Protein AF-A0A2I1HB82-F1 (afdb_monomer)

Organism: NCBI:txid588596

Nearest PDB structures (foldseek):
  2cpt-assembly1_A  TM=2.964E-01  e=4.910E+00  Homo sapiens

Sequence (155 aa):
MWICEKNELTIKEVLERSISDFEERLLSEEKYEKIKLLQSINFVFLKILYEKLEILVGKEKYWELIRGVYNYVKKINEIEQKLGIKKADKRVRKTKDREVDFDDKKEENKRKKFKNNEKIKKREYNIKPVTKDKIICRFTEGKDTKSWNLTMKLV

pLDDT: mean 70.97, std 16.77, range [34.03, 93.5]

Secondary structure (DSSP, 8-state):
----TT--S-HHHHHHHHHHHHHHHHHHTT-HHHHHHHHHHHHHHHHHHHSBPSSSTT-BTHHHHHHHHHHHHHHHHHHHHHTT--TTTT------S----HHHHHHHHHHHHHHHHHHHHHHHHH-PPPPHHHHHHHHHTT---TT--------

Foldseek 3Di:
DPPDVPPPDDPLRVLVVVLVVVLVVCVVVVVVVVNVVSVVCVVVVVVQQQDDDPVPPPDGNVVVVVVVVVVVVVVVVVVCVVVVPDPVNPDDDPPDDDPDDPVVVVVVVVVVVVVVVVVVVVVVVPPDDDDPVNVVVVVVVPDDPVPDPDPDDDD

Structure (mmCIF, N/CA/C/O backbone):
data_AF-A0A2I1HB82-F1
#
_entry.id   AF-A0A2I1HB82-F1
#
loop_
_atom_site.group_PDB
_atom_site.id
_atom_site.type_symbol
_atom_site.label_atom_id
_atom_site.label_alt_id
_atom_site.label_comp_id
_atom_site.label_asym_id
_atom_site.label_entity_id
_atom_site.label_seq_id
_atom_site.pdbx_PDB_ins_code
_atom_site.Cartn_x
_atom_site.Cartn_y
_atom_site.Cartn_z
_atom_site.occupancy
_atom_site.B_iso_or_equiv
_atom_site.auth_seq_id
_atom_site.auth_comp_id
_atom_site.auth_asym_id
_atom_site.auth_atom_id
_atom_site.pdbx_PDB_model_num
ATOM 1 N N . MET A 1 1 ? 15.590 -6.760 -8.862 1.00 44.00 1 MET A N 1
ATOM 2 C CA . MET A 1 1 ? 14.158 -7.082 -8.676 1.00 44.00 1 MET A CA 1
ATOM 3 C C . MET A 1 1 ? 14.041 -7.642 -7.268 1.00 44.00 1 MET A C 1
ATOM 5 O O . MET A 1 1 ? 14.704 -8.635 -7.015 1.00 44.00 1 MET A O 1
ATOM 9 N N . TRP A 1 2 ? 13.359 -6.980 -6.326 1.00 44.53 2 TRP A N 1
ATOM 10 C CA . TRP A 1 2 ? 13.196 -7.530 -4.967 1.00 44.53 2 TRP A CA 1
ATOM 11 C C . TRP A 1 2 ? 12.108 -8.608 -5.021 1.00 44.53 2 TRP A C 1
ATOM 13 O O . TRP A 1 2 ? 10.962 -8.388 -4.648 1.00 44.53 2 TRP A O 1
ATOM 23 N N . ILE A 1 3 ? 12.452 -9.749 -5.615 1.00 48.09 3 ILE A N 1
ATOM 24 C CA . ILE A 1 3 ? 11.698 -10.983 -5.437 1.00 48.09 3 ILE A CA 1
ATOM 25 C C . ILE A 1 3 ? 12.279 -11.566 -4.157 1.00 48.09 3 ILE A C 1
ATOM 27 O O . ILE A 1 3 ? 13.297 -12.248 -4.175 1.00 48.09 3 ILE A O 1
ATOM 31 N N . CYS A 1 4 ? 11.712 -11.173 -3.021 1.00 51.69 4 CYS A N 1
ATOM 32 C CA . CYS A 1 4 ? 11.912 -11.951 -1.816 1.00 51.69 4 CYS A CA 1
ATOM 33 C C . CYS A 1 4 ? 11.021 -13.180 -1.983 1.00 51.69 4 CYS A C 1
ATOM 35 O O . CYS A 1 4 ? 9.809 -13.026 -2.123 1.00 51.69 4 CYS A O 1
ATOM 37 N N . GLU A 1 5 ? 11.591 -14.383 -1.955 1.00 57.12 5 GLU A N 1
ATOM 38 C CA . GLU A 1 5 ? 10.830 -15.646 -1.948 1.00 57.12 5 GLU A CA 1
ATOM 39 C C . GLU A 1 5 ? 9.833 -15.734 -0.772 1.00 57.12 5 GLU A C 1
ATOM 41 O O . GLU A 1 5 ? 8.991 -16.622 -0.737 1.00 57.12 5 GLU A O 1
ATOM 46 N N . LYS A 1 6 ? 9.905 -14.792 0.182 1.00 58.44 6 LYS A N 1
ATOM 47 C CA . LYS A 1 6 ? 9.020 -14.659 1.345 1.00 58.44 6 LYS A CA 1
ATOM 48 C C . LYS A 1 6 ? 8.027 -13.498 1.276 1.00 58.44 6 LYS A C 1
ATOM 50 O O . LYS A 1 6 ? 7.444 -13.164 2.303 1.00 58.44 6 LYS A O 1
ATOM 55 N N . ASN A 1 7 ? 7.865 -12.813 0.143 1.00 67.06 7 ASN A N 1
ATOM 56 C CA . ASN A 1 7 ? 6.790 -11.825 0.062 1.00 67.06 7 ASN A CA 1
ATOM 57 C C . ASN A 1 7 ? 5.450 -12.569 0.073 1.00 67.06 7 ASN A C 1
ATOM 59 O O . ASN A 1 7 ? 5.057 -13.142 -0.936 1.00 67.06 7 ASN A O 1
ATOM 63 N N . GLU A 1 8 ? 4.778 -12.557 1.225 1.00 78.12 8 GLU A N 1
ATOM 64 C CA . GLU A 1 8 ? 3.473 -13.202 1.435 1.00 78.12 8 GLU A CA 1
ATOM 65 C C . GLU A 1 8 ? 2.376 -12.614 0.541 1.00 78.12 8 GLU A C 1
ATOM 67 O O . GLU A 1 8 ? 1.393 -13.289 0.260 1.00 78.12 8 GLU A O 1
ATOM 72 N N . LEU A 1 9 ? 2.552 -11.364 0.100 1.00 79.62 9 LEU A N 1
ATOM 73 C CA . LEU A 1 9 ? 1.596 -10.641 -0.726 1.00 79.62 9 LEU A CA 1
ATOM 74 C C . LEU A 1 9 ? 2.270 -10.048 -1.961 1.00 79.62 9 LEU A C 1
ATOM 76 O O . LEU A 1 9 ? 3.370 -9.482 -1.915 1.00 79.62 9 LEU A O 1
ATOM 80 N N . THR A 1 10 ? 1.554 -10.129 -3.071 1.00 85.25 10 THR A N 1
ATOM 81 C CA . THR A 1 10 ? 1.847 -9.413 -4.302 1.00 85.25 10 THR A CA 1
ATOM 82 C C . THR A 1 10 ? 1.506 -7.932 -4.154 1.00 85.25 10 THR A C 1
ATOM 84 O O . THR A 1 10 ? 0.669 -7.517 -3.355 1.00 85.25 10 THR A O 1
ATOM 87 N N . ILE A 1 11 ? 2.135 -7.093 -4.977 1.00 83.50 11 ILE A N 1
ATOM 88 C CA . ILE A 1 11 ? 1.868 -5.647 -4.965 1.00 83.50 11 ILE A CA 1
ATOM 89 C C . ILE A 1 11 ? 0.401 -5.345 -5.313 1.00 83.50 11 ILE A C 1
ATOM 91 O O . ILE A 1 11 ? -0.157 -4.379 -4.798 1.00 83.50 11 ILE A O 1
ATOM 95 N N . LYS A 1 12 ? -0.232 -6.172 -6.155 1.00 85.06 12 LYS A N 1
ATOM 96 C CA . LYS A 1 12 ? -1.646 -6.015 -6.513 1.00 85.06 12 LYS A CA 1
ATOM 97 C C . LYS A 1 12 ? -2.548 -6.236 -5.303 1.00 85.06 12 LYS A C 1
ATOM 99 O O . LYS A 1 12 ? -3.342 -5.356 -4.996 1.00 85.06 12 LYS A O 1
ATOM 104 N N . GLU A 1 13 ? -2.324 -7.319 -4.562 1.00 86.69 13 GLU A N 1
ATOM 105 C CA . GLU A 1 13 ? -3.052 -7.600 -3.318 1.00 86.69 13 GLU A CA 1
ATOM 106 C C . GLU A 1 13 ? -2.845 -6.495 -2.279 1.00 86.69 13 GLU A C 1
ATOM 108 O O . GLU A 1 13 ? -3.787 -6.094 -1.603 1.00 86.69 13 GLU A O 1
ATOM 113 N N . VAL A 1 14 ? -1.629 -5.947 -2.170 1.00 87.50 14 VAL A N 1
ATOM 114 C CA . VAL A 1 14 ? -1.360 -4.815 -1.269 1.00 87.50 14 VAL A CA 1
ATOM 115 C C . VAL A 1 14 ? -2.155 -3.573 -1.680 1.00 87.50 14 VAL A C 1
ATOM 117 O O . VAL A 1 14 ? -2.682 -2.885 -0.807 1.00 87.50 14 VAL A O 1
ATOM 120 N N . LEU A 1 15 ? -2.257 -3.269 -2.977 1.00 86.88 15 LEU A N 1
ATOM 121 C CA . LEU A 1 15 ? -3.026 -2.123 -3.475 1.00 86.88 15 LEU A CA 1
ATOM 122 C C . LEU A 1 15 ? -4.523 -2.283 -3.200 1.00 86.88 15 LEU A C 1
ATOM 124 O O . LEU A 1 15 ? -5.135 -1.368 -2.653 1.00 86.88 15 LEU A O 1
ATOM 128 N N . GLU A 1 16 ? -5.088 -3.441 -3.535 1.00 87.69 16 GLU A N 1
ATOM 129 C CA . GLU A 1 16 ? -6.505 -3.742 -3.310 1.00 87.69 16 GLU A CA 1
ATOM 130 C C . GLU A 1 16 ? -6.840 -3.694 -1.817 1.00 87.69 16 GLU A C 1
ATOM 132 O O . GLU A 1 16 ? -7.742 -2.964 -1.404 1.00 87.69 16 GLU A O 1
ATOM 137 N N . ARG A 1 17 ? -6.029 -4.357 -0.984 1.00 89.75 17 ARG A N 1
ATOM 138 C CA . ARG A 1 17 ? -6.192 -4.343 0.472 1.00 89.75 17 ARG A CA 1
ATOM 139 C C . ARG A 1 17 ? -6.071 -2.942 1.062 1.00 89.75 17 ARG A C 1
ATOM 141 O O . ARG A 1 17 ? -6.833 -2.592 1.951 1.00 89.75 17 ARG A O 1
ATOM 148 N N . SER A 1 18 ? -5.162 -2.112 0.548 1.00 88.12 18 SER A N 1
ATOM 149 C CA . SER A 1 18 ? -5.006 -0.730 1.024 1.00 88.12 18 SER A CA 1
ATOM 150 C C . SER A 1 18 ? -6.256 0.119 0.781 1.00 88.12 18 SER A C 1
ATOM 152 O O . SER A 1 18 ? -6.564 0.989 1.596 1.00 88.12 18 SER A O 1
ATOM 154 N N . ILE A 1 19 ? -6.962 -0.118 -0.331 1.00 89.69 19 ILE A N 1
ATOM 155 C CA . ILE A 1 19 ? -8.232 0.549 -0.637 1.00 89.69 19 ILE A CA 1
ATOM 156 C C . ILE A 1 19 ? -9.311 0.064 0.334 1.00 89.69 19 ILE A C 1
ATOM 158 O O . ILE A 1 19 ? -9.966 0.897 0.958 1.00 89.69 19 ILE A O 1
ATOM 162 N N . SER A 1 20 ? -9.436 -1.252 0.533 1.00 89.44 20 SER A N 1
ATOM 163 C CA . SER A 1 20 ? -10.391 -1.836 1.485 1.00 89.44 20 SER A CA 1
ATOM 164 C C . SER A 1 20 ? -10.162 -1.340 2.917 1.00 89.44 20 SER A C 1
ATOM 166 O O . SER A 1 20 ? -11.082 -0.820 3.544 1.00 89.44 20 SER A O 1
ATOM 168 N N . ASP A 1 21 ? -8.920 -1.371 3.405 1.00 91.62 21 ASP A N 1
ATOM 169 C CA . ASP A 1 21 ? -8.547 -0.871 4.734 1.00 91.62 21 ASP A CA 1
ATOM 170 C C . ASP A 1 21 ? -8.841 0.636 4.887 1.00 91.62 21 ASP A C 1
ATOM 172 O O . ASP A 1 21 ? -9.015 1.161 5.992 1.00 91.62 21 ASP A O 1
ATOM 176 N N . PHE A 1 22 ? -8.817 1.400 3.791 1.00 90.56 22 PHE A N 1
ATOM 177 C CA . PHE A 1 22 ? -9.162 2.820 3.808 1.00 90.56 22 PHE A CA 1
ATOM 178 C C . PHE A 1 22 ? -10.678 3.046 3.809 1.00 90.56 22 PHE A C 1
ATOM 180 O O . PHE A 1 22 ? -11.154 3.904 4.553 1.00 90.56 22 PHE A O 1
ATOM 187 N N . GLU A 1 23 ? -11.434 2.249 3.057 1.00 88.56 23 GLU A N 1
ATOM 188 C CA . GLU A 1 23 ? -12.899 2.241 3.100 1.00 88.56 23 GLU A CA 1
ATOM 189 C C . GLU A 1 23 ? -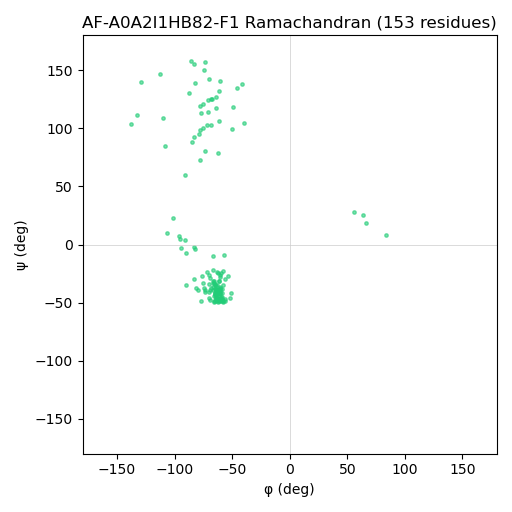13.424 1.885 4.494 1.00 88.56 23 GLU A C 1
ATOM 191 O O . GLU A 1 23 ? -14.251 2.620 5.031 1.00 88.56 23 GLU A O 1
ATOM 196 N N . GLU A 1 24 ? -12.891 0.835 5.124 1.00 91.38 24 GLU A N 1
ATOM 197 C CA . GLU A 1 24 ? -13.266 0.430 6.486 1.00 91.38 24 GLU A CA 1
ATOM 198 C C . GLU A 1 24 ? -13.017 1.542 7.510 1.00 91.38 24 GLU A C 1
ATOM 200 O O . GLU A 1 24 ? -13.857 1.814 8.371 1.00 91.38 24 GLU A O 1
ATOM 205 N N . ARG A 1 25 ? -11.883 2.244 7.395 1.00 92.19 25 ARG A N 1
ATOM 206 C CA . ARG A 1 25 ? -11.585 3.399 8.253 1.00 92.19 25 ARG A CA 1
ATOM 207 C C . ARG A 1 25 ? -12.595 4.522 8.054 1.00 92.19 25 ARG A C 1
ATOM 209 O O . ARG A 1 25 ? -13.104 5.056 9.035 1.00 92.19 25 ARG A O 1
ATOM 216 N N . LEU A 1 26 ? -12.923 4.865 6.811 1.00 90.38 26 LEU A N 1
ATOM 217 C CA . LEU A 1 26 ? -13.922 5.898 6.527 1.00 90.38 26 LEU A CA 1
ATOM 218 C C . LEU A 1 26 ? -15.323 5.501 7.001 1.00 90.38 26 LEU A C 1
ATOM 220 O O . LEU A 1 26 ? -16.077 6.370 7.441 1.00 90.38 26 LEU A O 1
ATOM 224 N N . LEU A 1 27 ? -15.650 4.209 6.943 1.00 91.06 27 LEU A N 1
ATOM 225 C CA . LEU A 1 27 ? -16.896 3.660 7.466 1.00 91.06 27 L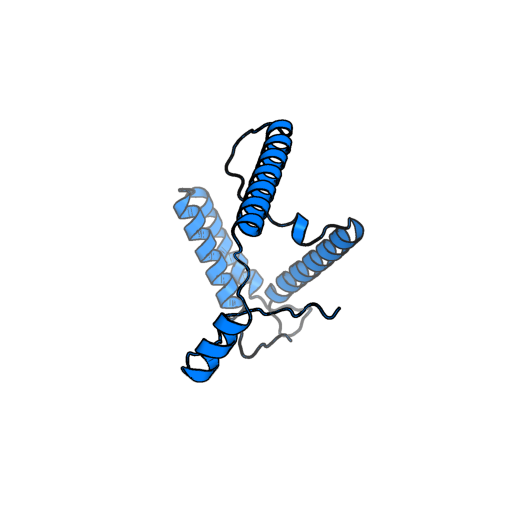EU A CA 1
ATOM 226 C C . LEU A 1 27 ? -16.961 3.799 8.990 1.00 91.06 27 LEU A C 1
ATOM 228 O O . LEU A 1 27 ? -17.971 4.258 9.513 1.00 91.06 27 LEU A O 1
ATOM 232 N N . SER A 1 28 ? -15.863 3.495 9.691 1.00 92.31 28 SER A N 1
ATOM 233 C CA . SER A 1 28 ? -15.758 3.671 11.149 1.00 92.31 28 SER A CA 1
ATOM 234 C C . SER A 1 28 ? -15.882 5.131 11.604 1.00 92.31 28 SER A C 1
ATOM 236 O O . SER A 1 28 ? -16.260 5.398 12.740 1.00 92.31 28 SER A O 1
ATOM 238 N N . GLU A 1 29 ? -15.578 6.078 10.715 1.00 93.50 29 GLU A N 1
ATOM 239 C CA . GLU A 1 29 ? -15.693 7.519 10.950 1.00 93.50 29 GLU A CA 1
ATOM 240 C C . GLU A 1 29 ? -17.028 8.102 10.446 1.00 93.50 29 GLU A C 1
ATOM 242 O O . GLU A 1 29 ? -17.193 9.321 10.459 1.00 93.50 29 GLU A O 1
ATOM 247 N N . GLU A 1 30 ? -17.952 7.261 9.960 1.00 91.81 30 GLU A N 1
ATOM 248 C CA . GLU A 1 30 ? -19.260 7.639 9.396 1.00 91.81 30 GLU A CA 1
ATOM 249 C C . GLU A 1 30 ? -19.179 8.647 8.223 1.00 91.81 30 GLU A C 1
ATOM 251 O O . GLU A 1 30 ? -20.103 9.417 7.951 1.00 91.81 30 GLU A O 1
ATOM 256 N N . LYS A 1 31 ? -18.073 8.649 7.463 1.00 90.69 31 LYS A N 1
ATOM 257 C CA . LYS A 1 31 ? -17.820 9.602 6.360 1.00 90.69 31 LYS A CA 1
ATOM 258 C C . LYS A 1 31 ? -18.329 9.090 5.011 1.00 90.69 31 LYS A C 1
ATOM 260 O O . LYS A 1 31 ? -17.568 8.967 4.049 1.00 90.69 31 LYS A O 1
ATOM 265 N N . TYR A 1 32 ? -19.630 8.835 4.914 1.00 90.00 32 TYR A N 1
ATOM 266 C CA . TYR A 1 32 ? -20.257 8.198 3.746 1.00 90.00 32 TYR A CA 1
ATOM 267 C C . TYR A 1 32 ? -20.049 8.937 2.414 1.00 90.00 32 TYR A C 1
ATOM 269 O O . TYR A 1 32 ? -19.886 8.302 1.373 1.00 90.00 32 TYR A O 1
ATOM 277 N N . GLU A 1 33 ? -20.004 10.271 2.420 1.00 90.62 33 GLU A N 1
ATOM 278 C CA . GLU A 1 33 ? -19.738 11.059 1.205 1.00 90.62 33 GLU A CA 1
ATOM 279 C C . GLU A 1 33 ? -18.346 10.778 0.629 1.00 90.62 33 GLU A C 1
ATOM 281 O O . GLU A 1 33 ? -18.181 10.632 -0.583 1.00 90.62 33 GLU A O 1
ATOM 286 N N . LYS A 1 34 ? -17.344 10.629 1.503 1.00 90.44 34 LYS A N 1
ATOM 287 C CA . LYS A 1 34 ? -15.972 10.306 1.095 1.00 90.44 34 LYS A CA 1
ATOM 288 C C . LYS A 1 34 ? -15.862 8.883 0.574 1.00 90.44 34 LYS A C 1
ATOM 290 O O . LYS A 1 34 ? -15.094 8.658 -0.351 1.00 90.44 34 LYS A O 1
ATOM 295 N N . ILE A 1 35 ? -16.639 7.953 1.125 1.00 90.25 35 ILE A N 1
ATOM 296 C CA . ILE A 1 35 ? -16.703 6.570 0.635 1.00 90.25 35 ILE A CA 1
ATOM 297 C C . ILE A 1 35 ? -17.262 6.544 -0.790 1.00 90.25 35 ILE A C 1
ATOM 299 O O . ILE A 1 35 ? -16.657 5.934 -1.664 1.00 90.25 35 ILE A O 1
ATOM 303 N N . LYS A 1 36 ? -18.353 7.273 -1.065 1.00 90.12 36 LYS A N 1
ATOM 304 C CA . LYS A 1 36 ? -18.915 7.372 -2.426 1.00 90.12 36 LYS A CA 1
ATOM 305 C C . LYS A 1 36 ? -17.922 7.970 -3.423 1.00 90.12 36 LYS A C 1
ATOM 307 O O . LYS A 1 36 ? -17.808 7.483 -4.545 1.00 90.12 36 LYS A O 1
ATOM 312 N N . LEU A 1 37 ? -17.197 9.011 -3.010 1.00 91.00 37 LEU A N 1
ATOM 313 C CA . LEU A 1 37 ? -16.140 9.615 -3.824 1.00 91.00 37 LEU A CA 1
ATOM 314 C C . LEU A 1 37 ? -14.979 8.641 -4.065 1.00 91.00 37 LEU A C 1
ATOM 316 O O . LEU A 1 37 ? -14.455 8.553 -5.169 1.00 91.00 37 LEU A O 1
ATOM 320 N N . LEU A 1 38 ? -14.570 7.909 -3.035 1.00 89.75 38 LEU A N 1
ATOM 321 C CA . LEU A 1 38 ? -13.503 6.924 -3.133 1.00 89.75 38 LEU A CA 1
ATOM 322 C C . LEU A 1 38 ? -13.895 5.808 -4.108 1.00 89.75 38 LEU A C 1
ATOM 324 O O . LEU A 1 38 ? -13.165 5.554 -5.059 1.00 89.75 38 LEU A O 1
ATOM 328 N N . GLN A 1 39 ? -15.088 5.234 -3.958 1.00 88.56 39 GLN A N 1
ATOM 329 C CA . GLN A 1 39 ? -15.613 4.196 -4.847 1.00 88.56 39 GLN A CA 1
ATOM 330 C C . GLN A 1 39 ? -15.709 4.655 -6.308 1.00 88.56 39 GLN A C 1
ATOM 332 O O . GLN A 1 39 ? -15.384 3.882 -7.210 1.00 88.56 39 GLN A O 1
ATOM 337 N N . SER A 1 40 ? -16.099 5.911 -6.560 1.00 91.19 40 SER A N 1
ATOM 338 C CA . SER A 1 40 ? -16.182 6.442 -7.927 1.00 91.19 40 SER A CA 1
ATOM 339 C C . SER A 1 40 ? -14.809 6.622 -8.585 1.00 91.19 40 SER A C 1
ATOM 341 O O . SER A 1 40 ? -14.688 6.487 -9.803 1.00 91.19 40 SER A O 1
ATOM 343 N N . ILE A 1 41 ? -13.763 6.868 -7.793 1.00 91.25 41 ILE A N 1
ATOM 344 C CA . ILE A 1 41 ? -12.389 7.058 -8.275 1.00 91.25 41 ILE A CA 1
ATOM 345 C C . ILE A 1 41 ? -11.619 5.732 -8.345 1.00 91.25 41 ILE A C 1
ATOM 347 O O . ILE A 1 41 ? -10.814 5.548 -9.259 1.00 91.25 41 ILE A O 1
ATOM 351 N N . ASN A 1 42 ? -11.867 4.798 -7.421 1.00 88.94 42 ASN A N 1
ATOM 352 C CA . ASN A 1 42 ? -11.089 3.569 -7.228 1.00 88.94 42 ASN A CA 1
ATOM 353 C C . ASN A 1 42 ? -10.912 2.767 -8.515 1.00 88.94 42 ASN A C 1
ATOM 355 O O . ASN A 1 42 ? -9.798 2.358 -8.840 1.00 88.94 42 ASN A O 1
ATOM 359 N N . PHE A 1 43 ? -11.992 2.577 -9.275 1.00 86.06 43 PHE A N 1
ATOM 360 C CA . PHE A 1 43 ? -11.937 1.807 -10.515 1.00 86.06 43 PHE A CA 1
ATOM 361 C C . PHE A 1 43 ? -11.014 2.457 -11.553 1.00 86.06 43 PHE A C 1
ATOM 363 O O . PHE A 1 43 ? -10.160 1.793 -12.142 1.00 86.06 43 PHE A O 1
ATOM 370 N N . VAL A 1 44 ? -11.148 3.772 -11.749 1.00 89.62 44 VAL A N 1
ATOM 371 C CA . VAL A 1 44 ? -10.316 4.533 -12.691 1.00 89.62 44 VAL A CA 1
ATOM 372 C C . VAL A 1 44 ? -8.860 4.537 -12.229 1.00 89.62 44 VAL A C 1
ATOM 374 O O . VAL A 1 44 ? -7.954 4.330 -13.033 1.00 89.62 44 VAL A O 1
ATOM 377 N N . PHE A 1 45 ? -8.631 4.709 -10.929 1.00 88.81 45 PHE A N 1
ATOM 378 C CA . PHE A 1 45 ? -7.301 4.710 -10.337 1.00 88.81 45 PHE A CA 1
ATOM 379 C C . PHE A 1 45 ? -6.584 3.363 -10.501 1.00 88.81 45 PHE A C 1
ATOM 381 O O . PHE A 1 45 ? -5.452 3.329 -10.985 1.00 88.81 45 PHE A O 1
ATOM 388 N N . LEU A 1 46 ? -7.244 2.248 -10.175 1.00 88.12 46 LEU A N 1
ATOM 389 C CA . LEU A 1 46 ? -6.683 0.903 -10.345 1.00 88.12 46 LEU A CA 1
ATOM 390 C C . LEU A 1 46 ? -6.415 0.579 -11.814 1.00 88.12 46 LEU A C 1
ATOM 392 O O . LEU A 1 46 ? -5.356 0.044 -12.140 1.00 88.12 46 LEU A O 1
ATOM 396 N N . LYS A 1 47 ? -7.329 0.967 -12.711 1.00 88.88 47 LYS A N 1
ATOM 397 C CA . LYS A 1 47 ? -7.131 0.814 -14.155 1.00 88.88 47 LYS A CA 1
ATOM 398 C C . LYS A 1 47 ? -5.846 1.504 -14.611 1.00 88.88 47 LYS A C 1
ATOM 400 O O . LYS A 1 47 ? -5.029 0.876 -15.276 1.00 88.88 47 LYS A O 1
ATOM 405 N N . ILE A 1 48 ? -5.635 2.753 -14.195 1.00 87.88 48 ILE A N 1
ATOM 406 C CA . ILE A 1 48 ? -4.406 3.495 -14.501 1.00 87.88 48 ILE A CA 1
ATOM 407 C C . ILE A 1 48 ? -3.187 2.794 -13.892 1.00 87.88 48 ILE A C 1
ATOM 409 O O . ILE A 1 48 ? -2.163 2.690 -14.550 1.00 87.88 48 ILE A O 1
ATOM 413 N N . LEU A 1 49 ? -3.254 2.288 -12.661 1.00 86.50 49 LEU A N 1
ATOM 414 C CA . LEU A 1 49 ? -2.103 1.633 -12.027 1.00 86.50 49 LEU A CA 1
ATOM 415 C C . LEU A 1 49 ? -1.688 0.316 -12.698 1.00 86.50 49 LEU A C 1
ATOM 417 O O . LEU A 1 49 ? -0.494 0.000 -12.708 1.00 86.50 49 LEU A O 1
ATOM 421 N N . TYR A 1 50 ? -2.645 -0.435 -13.243 1.00 87.69 50 TYR A N 1
ATOM 422 C CA . TYR A 1 50 ? -2.403 -1.722 -13.905 1.00 87.69 50 TYR A CA 1
ATOM 423 C C . TYR A 1 50 ? -2.124 -1.610 -15.404 1.00 87.69 50 TYR A C 1
ATOM 425 O O . TYR A 1 50 ? -1.737 -2.591 -16.042 1.00 87.69 50 TYR A O 1
ATOM 433 N N . GLU A 1 51 ? -2.275 -0.422 -15.987 1.00 87.06 51 GLU A N 1
ATOM 434 C CA . GLU A 1 51 ? -1.845 -0.178 -17.358 1.00 87.06 51 GLU A CA 1
ATOM 435 C C . GLU A 1 51 ? -0.337 -0.414 -17.508 1.00 87.06 51 GLU A C 1
ATOM 437 O O . GLU A 1 51 ? 0.481 -0.076 -16.644 1.00 87.06 51 GLU A O 1
ATOM 442 N N . LYS A 1 52 ? 0.036 -1.011 -18.642 1.00 79.31 52 LYS A N 1
ATOM 443 C CA . LYS A 1 52 ? 1.438 -1.228 -18.996 1.00 79.31 52 LYS A CA 1
ATOM 444 C C . LYS A 1 52 ? 2.098 0.108 -19.318 1.00 79.31 52 LYS A C 1
ATOM 446 O O . LYS A 1 52 ? 1.495 0.986 -19.931 1.00 79.31 52 LYS A O 1
ATOM 451 N N . LEU A 1 53 ? 3.351 0.243 -18.912 1.00 66.62 53 LEU A N 1
ATOM 452 C CA . LEU A 1 53 ? 4.181 1.388 -19.250 1.00 66.62 53 LEU A CA 1
ATOM 453 C C . LEU A 1 53 ? 4.799 1.215 -20.638 1.00 66.62 53 LEU A C 1
ATOM 455 O O . LEU A 1 53 ? 5.305 0.142 -20.967 1.00 66.62 53 LEU A O 1
ATOM 459 N N . GLU A 1 54 ? 4.833 2.303 -21.406 1.00 66.50 54 GLU A N 1
ATOM 460 C CA . GLU A 1 54 ? 5.602 2.386 -22.656 1.00 6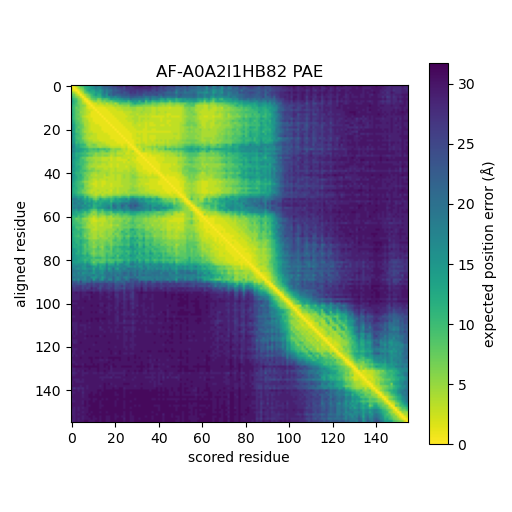6.50 54 GLU A CA 1
ATOM 461 C C . GLU A 1 54 ? 7.107 2.550 -22.380 1.00 66.50 54 GLU A C 1
ATOM 463 O O . GLU A 1 54 ? 7.938 2.011 -23.104 1.00 66.50 54 GLU A O 1
ATOM 468 N N . ILE A 1 55 ? 7.464 3.247 -21.293 1.00 66.81 55 ILE A N 1
ATOM 469 C CA . ILE A 1 55 ? 8.853 3.602 -20.946 1.00 66.81 55 ILE A CA 1
ATOM 470 C C . ILE A 1 55 ? 9.587 2.437 -20.259 1.00 66.81 55 ILE A C 1
ATOM 472 O O . ILE A 1 55 ? 10.773 2.209 -20.492 1.00 66.81 55 ILE A O 1
ATOM 476 N N . LEU A 1 56 ? 8.890 1.678 -19.407 1.00 62.84 56 LEU A N 1
ATOM 477 C CA . LEU A 1 56 ? 9.408 0.467 -18.765 1.00 62.84 56 LEU A CA 1
ATOM 478 C C . LEU A 1 56 ? 8.731 -0.752 -19.386 1.00 62.84 56 LEU A C 1
ATOM 480 O O . LEU A 1 56 ? 7.741 -1.264 -18.860 1.00 62.84 56 LEU A O 1
ATOM 484 N N . VAL A 1 57 ? 9.285 -1.208 -20.510 1.00 68.44 57 VAL A N 1
ATOM 485 C CA . VAL A 1 57 ? 8.768 -2.347 -21.278 1.00 68.44 57 VAL A CA 1
ATOM 486 C C . VAL A 1 57 ? 8.502 -3.542 -20.353 1.00 68.44 57 VAL A C 1
ATOM 488 O O . VAL A 1 57 ? 9.401 -4.063 -19.691 1.00 68.44 57 VAL A O 1
ATOM 491 N N . GLY A 1 58 ? 7.236 -3.964 -20.287 1.00 67.38 58 GLY A N 1
ATOM 492 C CA . GLY A 1 58 ? 6.801 -5.127 -19.508 1.00 67.38 58 GLY A CA 1
ATOM 493 C C . GLY A 1 58 ? 6.536 -4.878 -18.017 1.00 67.38 58 GLY A C 1
ATOM 494 O O . GLY A 1 58 ? 6.314 -5.843 -17.284 1.00 67.38 58 GLY A O 1
ATOM 495 N N . LYS A 1 59 ? 6.539 -3.624 -17.544 1.00 77.19 59 LYS A N 1
ATOM 496 C CA . LYS A 1 59 ? 6.126 -3.262 -16.177 1.00 77.19 59 LYS A CA 1
ATOM 497 C C . LYS A 1 59 ? 4.839 -2.437 -16.184 1.00 77.19 59 LYS A C 1
ATOM 499 O O . LYS A 1 59 ? 4.579 -1.667 -17.102 1.00 77.19 59 LYS A O 1
ATOM 504 N N . GLU A 1 60 ? 4.026 -2.627 -15.152 1.00 82.81 60 GLU A N 1
ATOM 505 C CA . GLU A 1 60 ? 2.798 -1.856 -14.916 1.00 82.81 60 GLU A CA 1
ATOM 506 C C . GLU A 1 60 ? 3.109 -0.519 -14.214 1.00 82.81 60 GLU A C 1
ATOM 508 O O . GLU A 1 60 ? 4.122 -0.397 -13.512 1.00 82.81 60 GLU A O 1
ATOM 513 N N . LYS A 1 61 ? 2.23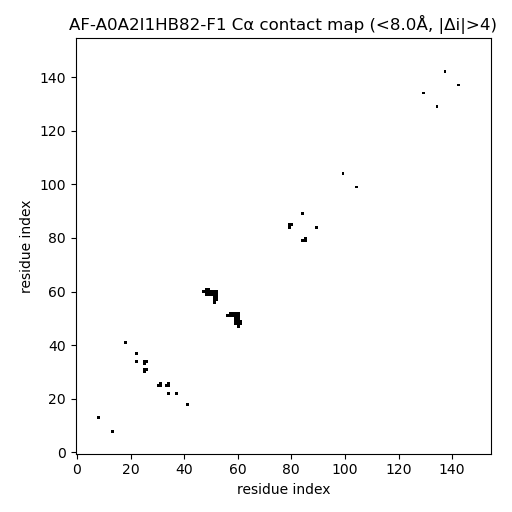5 0.481 -14.387 1.00 84.00 61 LYS A N 1
ATOM 514 C CA . LYS A 1 61 ? 2.394 1.859 -13.881 1.00 84.00 61 LYS A CA 1
ATOM 515 C C . LYS A 1 61 ? 2.609 1.956 -12.370 1.00 84.00 61 LYS A C 1
ATOM 517 O O . LYS A 1 61 ? 3.346 2.830 -11.914 1.00 84.00 61 LYS A O 1
ATOM 522 N N . TYR A 1 62 ? 2.076 1.028 -11.575 1.00 84.44 62 TYR A N 1
ATOM 523 C CA . TYR A 1 62 ? 2.305 1.013 -10.124 1.00 84.44 62 TYR A CA 1
ATOM 524 C C . TYR A 1 62 ? 3.794 0.933 -9.727 1.00 84.44 62 TYR A C 1
ATOM 526 O O . TYR A 1 62 ? 4.169 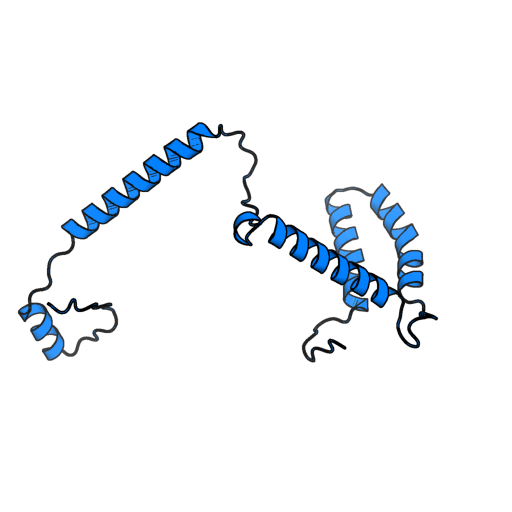1.351 -8.629 1.00 84.44 62 TYR A O 1
ATOM 534 N N . TRP A 1 63 ? 4.676 0.434 -10.601 1.00 84.38 63 TRP A N 1
ATOM 535 C CA . TRP A 1 63 ? 6.117 0.419 -10.336 1.00 84.38 63 TRP A CA 1
ATOM 536 C C . TRP A 1 63 ? 6.726 1.822 -10.273 1.00 84.38 63 TRP A C 1
ATOM 538 O O . TRP A 1 63 ? 7.665 2.043 -9.505 1.00 84.38 63 TRP A O 1
ATOM 548 N N . GLU A 1 64 ? 6.191 2.781 -11.030 1.00 82.88 64 GLU A N 1
ATOM 549 C CA . GLU A 1 64 ? 6.623 4.179 -10.956 1.00 82.88 64 GLU A CA 1
ATOM 550 C C . GLU A 1 64 ? 6.217 4.817 -9.635 1.00 82.88 64 GLU A C 1
ATOM 552 O O . GLU A 1 64 ? 7.024 5.521 -9.028 1.00 82.88 64 GLU A O 1
ATOM 557 N N . LEU A 1 65 ? 5.016 4.501 -9.143 1.00 84.19 65 LEU A N 1
ATOM 558 C CA . LEU A 1 65 ? 4.554 4.953 -7.834 1.00 84.19 65 LEU A CA 1
ATOM 559 C C . LEU A 1 65 ? 5.512 4.482 -6.732 1.00 84.19 65 LEU A C 1
ATOM 561 O O . LEU A 1 65 ? 5.999 5.291 -5.942 1.00 84.19 65 LEU A O 1
ATOM 565 N N . ILE A 1 66 ? 5.859 3.191 -6.724 1.00 84.38 66 ILE A N 1
ATOM 566 C CA . ILE A 1 66 ? 6.807 2.621 -5.753 1.00 84.38 66 ILE A CA 1
ATOM 567 C C . ILE A 1 66 ? 8.180 3.289 -5.871 1.00 84.38 66 ILE A C 1
ATOM 569 O O . ILE A 1 66 ? 8.795 3.633 -4.859 1.00 84.38 66 ILE A O 1
ATOM 573 N N . ARG A 1 67 ? 8.663 3.512 -7.098 1.00 83.81 67 ARG A N 1
ATOM 574 C CA . ARG A 1 67 ? 9.937 4.199 -7.340 1.00 83.81 67 ARG A CA 1
ATOM 575 C C . ARG A 1 67 ? 9.913 5.634 -6.807 1.00 83.81 67 ARG A C 1
ATOM 577 O O . ARG A 1 67 ? 10.886 6.067 -6.190 1.00 83.81 67 ARG A O 1
ATOM 584 N N . GLY A 1 68 ? 8.812 6.352 -7.014 1.00 85.56 68 GLY A N 1
ATOM 585 C CA . GLY A 1 68 ? 8.596 7.699 -6.490 1.00 85.56 68 GLY A CA 1
ATOM 586 C C . GLY A 1 68 ? 8.638 7.732 -4.964 1.00 85.56 68 GLY A C 1
ATOM 587 O O . GLY A 1 68 ? 9.393 8.517 -4.388 1.00 85.56 68 GLY A O 1
ATOM 588 N N . VAL A 1 69 ? 7.912 6.820 -4.311 1.00 85.38 69 VAL A N 1
ATOM 589 C CA . VAL A 1 69 ? 7.907 6.677 -2.846 1.00 85.38 69 VAL A CA 1
ATOM 590 C C . VAL A 1 69 ? 9.308 6.366 -2.320 1.00 85.38 69 VAL A C 1
ATOM 592 O O . VAL A 1 69 ? 9.767 7.010 -1.379 1.00 85.38 69 VAL A O 1
ATOM 595 N N . TYR A 1 70 ? 10.030 5.438 -2.950 1.00 84.88 70 TYR A N 1
ATOM 596 C CA . TYR A 1 70 ? 11.398 5.101 -2.556 1.00 84.88 70 TYR A CA 1
ATOM 597 C C . TYR A 1 70 ? 12.337 6.313 -2.629 1.00 84.88 70 TYR A C 1
ATOM 599 O O . TYR A 1 70 ? 13.071 6.598 -1.679 1.00 84.88 70 TYR A O 1
ATOM 607 N N . ASN A 1 71 ? 12.284 7.066 -3.730 1.00 86.75 71 ASN A N 1
ATOM 608 C CA . ASN A 1 71 ? 13.101 8.266 -3.908 1.00 86.75 71 ASN A CA 1
ATOM 609 C C . ASN A 1 71 ? 12.756 9.350 -2.879 1.00 86.75 71 ASN A C 1
ATOM 611 O O . ASN A 1 71 ? 13.652 10.008 -2.347 1.00 86.75 71 ASN A O 1
ATOM 615 N N . TYR A 1 72 ? 11.472 9.514 -2.565 1.00 87.31 72 TYR A N 1
ATOM 616 C CA . TYR A 1 72 ? 11.019 10.446 -1.540 1.00 87.31 72 TYR A CA 1
ATOM 617 C C . TYR A 1 72 ? 11.538 10.061 -0.147 1.00 87.31 72 TYR A C 1
ATOM 619 O O . TYR A 1 72 ? 12.113 10.899 0.549 1.00 87.31 72 TYR A O 1
ATOM 627 N N . VAL A 1 73 ? 11.431 8.783 0.233 1.00 85.62 73 VAL A N 1
ATOM 628 C CA . VAL A 1 73 ? 11.960 8.263 1.506 1.00 85.62 73 VAL A CA 1
ATOM 629 C C . VAL A 1 73 ? 13.475 8.444 1.590 1.00 85.62 73 VAL A C 1
ATOM 631 O O . VAL A 1 73 ? 13.994 8.848 2.632 1.00 85.62 73 VAL A O 1
ATOM 634 N N . LYS A 1 74 ? 14.196 8.209 0.489 1.00 88.38 74 LYS A N 1
ATOM 635 C CA . LYS A 1 74 ? 15.639 8.462 0.418 1.00 88.38 74 LYS A CA 1
ATOM 636 C C . LYS A 1 74 ? 15.958 9.934 0.693 1.00 88.38 74 LYS A C 1
ATOM 638 O O . LYS A 1 74 ? 16.816 10.221 1.524 1.00 88.38 74 LYS A O 1
ATOM 643 N N . LYS A 1 75 ? 15.225 10.857 0.063 1.00 89.56 75 LYS A N 1
ATOM 644 C CA . LYS A 1 75 ? 15.393 12.302 0.268 1.00 89.56 75 LYS A CA 1
ATOM 645 C C . LYS A 1 75 ? 15.104 12.720 1.713 1.00 89.56 75 LYS A C 1
ATOM 647 O O . LYS A 1 75 ? 15.850 13.520 2.270 1.00 89.56 75 LYS A O 1
ATOM 652 N N . ILE A 1 76 ? 14.065 12.162 2.339 1.00 85.50 76 ILE A N 1
ATOM 653 C CA . ILE A 1 76 ? 13.791 12.379 3.768 1.00 85.50 76 ILE A CA 1
ATOM 654 C C . ILE A 1 76 ? 14.990 11.945 4.609 1.00 85.50 76 ILE A C 1
ATOM 656 O O . ILE A 1 76 ? 15.462 12.716 5.437 1.00 85.50 76 ILE A O 1
ATOM 660 N N . ASN A 1 77 ? 15.519 10.747 4.366 1.00 85.62 77 ASN A N 1
ATOM 661 C CA . ASN A 1 77 ? 16.648 10.224 5.128 1.00 85.62 77 ASN A CA 1
ATOM 662 C C . ASN A 1 77 ? 17.900 11.112 4.990 1.00 85.62 77 ASN A C 1
ATOM 664 O O . ASN A 1 77 ? 18.614 11.339 5.963 1.00 85.62 77 ASN A O 1
ATOM 668 N N . GLU A 1 78 ? 18.146 11.669 3.802 1.00 89.62 78 GLU A N 1
ATOM 669 C CA . GLU A 1 78 ? 19.226 12.639 3.577 1.00 89.62 78 GLU A CA 1
ATOM 670 C C . GLU A 1 78 ? 19.012 13.944 4.363 1.00 89.62 78 GLU A C 1
ATOM 672 O O . GLU A 1 78 ? 19.949 14.468 4.965 1.00 89.62 78 GLU A O 1
ATOM 677 N N . ILE A 1 79 ? 17.783 14.469 4.392 1.00 88.56 79 ILE A N 1
ATOM 678 C CA . ILE A 1 79 ? 17.435 15.676 5.161 1.00 88.56 79 ILE A CA 1
ATOM 679 C C . ILE A 1 79 ? 17.598 15.425 6.663 1.00 88.56 79 ILE A C 1
ATOM 681 O O . ILE A 1 79 ? 18.173 16.247 7.372 1.00 88.56 79 ILE A O 1
ATOM 685 N N . GLU A 1 80 ? 17.141 14.279 7.154 1.00 86.81 80 GLU A N 1
ATOM 686 C CA . GLU A 1 80 ? 17.240 13.912 8.566 1.00 86.81 80 GLU A CA 1
ATOM 687 C C . GLU A 1 80 ? 18.690 13.769 9.025 1.00 86.81 80 GLU A C 1
ATOM 689 O O . GLU A 1 80 ? 19.022 14.203 10.127 1.00 86.81 80 GLU A O 1
ATOM 694 N N . GLN A 1 81 ? 19.566 13.226 8.174 1.00 88.00 81 GLN A N 1
ATOM 695 C CA . GLN A 1 81 ? 21.004 13.176 8.441 1.00 88.00 81 GLN A CA 1
ATOM 696 C C . GLN A 1 81 ? 21.614 14.577 8.520 1.00 88.00 81 GLN A C 1
ATOM 698 O O . GLN A 1 81 ? 22.357 14.856 9.459 1.00 88.00 81 GLN A O 1
ATOM 703 N N . LYS A 1 82 ? 21.264 15.474 7.587 1.00 90.75 82 LYS A N 1
ATOM 704 C CA . LYS A 1 82 ? 21.730 16.873 7.598 1.00 90.75 82 LYS A CA 1
ATOM 705 C C . LYS A 1 82 ? 21.276 17.629 8.846 1.00 90.75 82 LYS A C 1
ATOM 707 O O . LYS A 1 82 ? 22.035 18.421 9.388 1.00 90.75 82 LYS A O 1
ATOM 712 N N . LEU A 1 83 ? 20.055 17.368 9.306 1.00 89.19 83 LEU A N 1
ATOM 713 C CA . LEU A 1 83 ? 19.484 17.973 10.511 1.00 89.19 83 LEU A CA 1
ATOM 714 C C . LEU A 1 83 ? 19.900 17.254 11.807 1.00 89.19 83 LEU A C 1
ATOM 716 O O . LEU A 1 83 ? 19.499 17.672 12.890 1.00 89.19 83 LEU A O 1
ATOM 720 N N . GLY A 1 84 ? 20.679 16.169 11.723 1.00 86.81 84 GLY A N 1
ATOM 721 C CA . GLY A 1 84 ? 21.124 15.397 12.886 1.00 86.81 84 GLY A CA 1
ATOM 722 C C . GLY A 1 84 ? 20.002 14.671 13.641 1.00 86.81 84 GLY A C 1
ATOM 723 O O . GLY A 1 84 ? 20.207 14.275 14.790 1.00 86.81 84 GLY A O 1
ATOM 724 N N . ILE A 1 85 ? 18.832 14.480 13.020 1.00 82.81 85 ILE A N 1
ATOM 725 C CA . ILE A 1 85 ? 17.656 13.850 13.633 1.00 82.81 85 ILE A CA 1
ATOM 726 C C . ILE A 1 85 ? 17.925 12.354 13.798 1.00 82.81 85 ILE A C 1
ATOM 728 O O . ILE A 1 85 ? 18.026 11.597 12.828 1.00 82.81 85 ILE A O 1
ATOM 732 N N . LYS A 1 86 ? 18.008 11.888 15.044 1.00 81.94 86 LYS A N 1
ATOM 733 C CA . LYS A 1 86 ? 18.230 10.473 15.350 1.00 81.94 86 LYS A CA 1
ATOM 734 C C . LYS A 1 86 ? 16.900 9.730 15.357 1.00 81.94 86 LYS A C 1
ATOM 736 O O . LYS A 1 86 ? 15.837 10.279 15.635 1.00 81.94 86 LYS A O 1
ATOM 741 N N . LYS A 1 87 ? 16.947 8.408 15.158 1.00 74.50 87 LYS A N 1
ATOM 742 C CA . LYS A 1 87 ? 15.757 7.538 15.292 1.00 74.50 87 LYS A CA 1
ATOM 743 C C . LYS A 1 87 ? 15.050 7.696 16.648 1.00 74.50 87 LYS A C 1
ATOM 745 O O . LYS A 1 87 ? 13.853 7.449 16.745 1.00 74.50 87 LYS A O 1
ATOM 750 N N . ALA A 1 88 ? 15.782 8.090 17.694 1.00 73.44 88 ALA A N 1
ATOM 751 C CA . ALA A 1 88 ? 15.219 8.346 19.014 1.00 73.44 88 ALA A CA 1
ATOM 752 C C . ALA A 1 88 ? 14.267 9.552 19.041 1.00 73.44 88 ALA A C 1
ATOM 754 O O . ALA A 1 88 ? 13.284 9.493 19.777 1.00 73.44 88 ALA A O 1
ATOM 755 N N . ASP A 1 89 ? 14.526 10.570 18.220 1.00 72.88 89 ASP A N 1
ATOM 756 C CA . ASP A 1 89 ? 13.775 11.829 18.187 1.00 72.88 89 ASP A CA 1
ATOM 757 C C . ASP A 1 89 ? 12.424 11.663 17.476 1.00 72.88 89 ASP A C 1
ATOM 759 O O . ASP A 1 89 ? 11.448 12.322 17.813 1.00 72.88 89 ASP A O 1
ATOM 763 N N . LYS A 1 90 ? 12.333 10.698 16.551 1.00 74.69 90 LYS A N 1
ATOM 764 C CA . LYS A 1 90 ? 11.111 10.368 15.793 1.00 74.69 90 LYS A CA 1
ATOM 765 C C . LYS A 1 90 ? 10.132 9.463 16.539 1.00 74.69 90 LYS A C 1
ATOM 767 O O . LYS A 1 90 ? 9.074 9.122 16.012 1.00 74.69 90 LYS A O 1
ATOM 772 N N . ARG A 1 91 ? 10.483 8.993 17.739 1.00 74.19 91 ARG A N 1
ATOM 773 C CA . ARG A 1 91 ? 9.577 8.153 18.528 1.00 74.19 91 ARG A CA 1
ATOM 774 C C . ARG A 1 91 ? 8.436 9.017 19.055 1.00 74.19 91 ARG A C 1
ATOM 776 O O . ARG A 1 91 ? 8.602 9.721 20.047 1.00 74.19 91 ARG A O 1
ATOM 783 N N . VAL A 1 92 ? 7.268 8.909 18.424 1.00 61.28 92 VAL A N 1
ATOM 784 C CA . VAL A 1 92 ? 6.021 9.486 18.937 1.00 61.28 92 VAL A CA 1
ATOM 785 C C . VAL A 1 92 ? 5.728 8.840 20.290 1.00 61.28 92 VAL A C 1
ATOM 787 O O . VAL A 1 92 ? 5.346 7.672 20.377 1.00 61.28 92 VAL A O 1
ATOM 790 N N . ARG A 1 93 ? 5.924 9.584 21.382 1.00 56.59 93 ARG A N 1
ATOM 791 C CA . ARG A 1 93 ? 5.301 9.218 22.654 1.00 56.59 93 ARG A CA 1
ATOM 792 C C . ARG A 1 93 ? 3.817 9.510 22.473 1.00 56.59 93 ARG A C 1
ATOM 794 O O . ARG A 1 93 ? 3.474 10.638 22.146 1.00 56.59 93 ARG A O 1
ATOM 801 N N . LYS A 1 94 ? 2.945 8.521 22.688 1.00 48.00 94 LYS A N 1
ATOM 802 C CA . LYS A 1 94 ? 1.508 8.762 22.880 1.00 48.00 94 LYS A CA 1
ATOM 803 C C . LYS A 1 94 ? 1.333 9.609 24.146 1.00 48.00 94 LYS A C 1
ATOM 805 O O . LYS A 1 94 ? 1.053 9.080 25.217 1.00 48.00 94 LYS A O 1
ATOM 810 N N . THR A 1 95 ? 1.566 10.910 24.068 1.00 47.81 95 THR A N 1
ATOM 811 C CA . THR A 1 95 ? 1.044 11.848 25.052 1.00 47.81 95 THR A CA 1
ATOM 812 C C . THR A 1 95 ? -0.407 12.052 24.670 1.00 47.81 95 THR A C 1
ATOM 814 O O . THR A 1 95 ? -0.698 12.841 23.782 1.00 47.81 95 THR A O 1
ATOM 817 N N . LYS A 1 96 ? -1.304 11.281 25.301 1.00 45.03 96 LYS A N 1
ATOM 818 C CA . LYS A 1 96 ? -2.694 11.718 25.460 1.00 45.03 96 LYS A CA 1
ATOM 819 C C . LYS A 1 96 ? -2.656 13.169 25.921 1.00 45.03 96 LYS A C 1
ATOM 821 O O . LYS A 1 96 ? -1.857 13.471 26.814 1.00 45.03 96 LYS A O 1
ATOM 826 N N . ASP A 1 97 ? -3.482 13.996 25.303 1.00 43.81 97 ASP A N 1
ATOM 827 C CA . ASP A 1 97 ? -3.659 15.411 25.594 1.00 43.81 97 ASP A CA 1
ATOM 828 C C . ASP A 1 97 ? -3.617 15.650 27.102 1.00 43.81 97 ASP A C 1
ATOM 830 O O . ASP A 1 97 ? -4.511 15.282 27.863 1.00 43.81 97 ASP A O 1
ATOM 834 N N . ARG A 1 98 ? -2.494 16.192 27.549 1.00 45.94 98 ARG A N 1
ATOM 835 C CA . ARG A 1 98 ? -2.425 16.943 28.784 1.00 45.94 98 ARG A CA 1
ATOM 836 C C . ARG A 1 98 ? -1.551 18.128 28.441 1.00 45.94 98 ARG A C 1
ATOM 838 O O . ARG A 1 98 ? -0.334 17.973 28.297 1.00 45.94 98 ARG A O 1
ATOM 845 N N . GLU A 1 99 ? -2.185 19.275 28.254 1.00 47.62 99 GLU A N 1
ATOM 846 C CA . GLU A 1 99 ? -1.544 20.549 28.540 1.00 47.62 99 GLU A CA 1
ATOM 847 C C . GLU A 1 99 ? -0.969 20.416 29.955 1.00 47.62 99 GLU A C 1
ATOM 849 O O . GLU A 1 99 ? -1.687 20.368 30.947 1.00 47.62 99 GLU A O 1
ATOM 854 N N . VAL A 1 100 ? 0.328 20.138 30.030 1.00 49.66 100 VAL A N 1
ATOM 855 C CA . VAL A 1 100 ? 1.087 20.095 31.277 1.00 49.66 100 VAL A CA 1
ATOM 856 C C . VAL A 1 100 ? 2.318 20.895 30.967 1.00 49.66 100 VAL A C 1
ATOM 858 O O . VAL A 1 100 ? 3.137 20.467 30.136 1.00 49.66 100 VAL A O 1
ATOM 861 N N . ASP A 1 101 ? 2.375 22.050 31.617 1.00 49.34 101 ASP A N 1
ATOM 862 C CA . ASP A 1 101 ? 3.456 23.010 31.563 1.00 49.34 101 ASP A CA 1
ATOM 863 C C . ASP A 1 101 ? 4.821 22.316 31.594 1.00 49.34 101 ASP A C 1
ATOM 865 O O . ASP A 1 101 ? 5.067 21.324 32.292 1.00 49.34 101 ASP A O 1
ATOM 869 N N . PHE A 1 102 ? 5.728 22.820 30.757 1.00 50.06 102 PHE A N 1
ATOM 870 C CA . PHE A 1 102 ? 7.060 22.248 30.562 1.00 50.06 102 PHE A CA 1
ATOM 871 C C . PHE A 1 102 ? 7.894 22.207 31.855 1.00 50.06 102 PHE A C 1
ATOM 873 O O . PHE A 1 102 ? 8.778 21.349 31.977 1.00 50.06 102 PHE A O 1
ATOM 880 N N . ASP A 1 103 ? 7.592 23.072 32.823 1.00 51.50 103 ASP A N 1
ATOM 881 C CA . ASP A 1 103 ? 8.298 23.142 34.102 1.00 51.50 103 ASP A CA 1
ATOM 882 C C . ASP A 1 103 ? 7.945 21.983 35.049 1.00 51.50 103 ASP A C 1
ATOM 884 O O . ASP A 1 103 ? 8.852 21.367 35.627 1.00 51.50 103 ASP A O 1
ATOM 888 N N . ASP A 1 104 ? 6.684 21.543 35.081 1.00 52.06 104 ASP A N 1
ATOM 889 C CA . ASP A 1 104 ? 6.238 20.438 35.941 1.00 52.06 104 ASP A CA 1
ATOM 890 C C . ASP A 1 104 ? 6.910 19.103 35.577 1.00 52.06 104 ASP A C 1
ATOM 892 O O . ASP A 1 104 ? 7.302 18.310 36.443 1.00 52.06 104 ASP A O 1
ATOM 896 N N . LYS A 1 105 ? 7.153 18.857 34.280 1.00 52.44 105 LYS A N 1
ATOM 897 C CA . LYS A 1 105 ? 7.848 17.641 33.804 1.00 52.44 105 LYS A CA 1
ATOM 898 C C . LYS A 1 105 ? 9.314 17.588 34.233 1.00 52.44 105 LYS A C 1
ATOM 900 O O . LYS A 1 105 ? 9.864 16.492 34.416 1.00 52.44 105 LYS A O 1
ATOM 905 N N . LYS A 1 106 ? 9.983 18.738 34.362 1.00 55.62 106 LYS A N 1
ATOM 906 C CA . LYS A 1 106 ? 11.403 18.808 34.744 1.00 55.62 106 LYS A CA 1
ATOM 907 C C . LYS A 1 106 ? 11.561 18.492 36.227 1.00 55.62 106 LYS A C 1
ATOM 909 O O . LYS A 1 106 ? 12.475 17.753 36.608 1.00 55.62 106 LYS A O 1
ATOM 914 N N . GLU A 1 107 ? 10.636 18.983 37.042 1.00 57.34 107 GLU A N 1
ATOM 915 C CA . GLU A 1 107 ? 10.618 18.738 38.476 1.00 57.34 107 GLU A CA 1
ATOM 916 C C . GLU A 1 107 ? 10.175 17.310 38.822 1.00 57.34 107 GLU A C 1
ATOM 918 O O . GLU A 1 107 ? 10.827 16.636 39.626 1.00 57.34 107 GLU A O 1
ATOM 923 N N . GLU A 1 108 ? 9.167 16.767 38.131 1.00 56.09 108 GLU A N 1
ATOM 924 C CA . GLU A 1 108 ? 8.736 15.380 38.326 1.00 56.09 108 GLU A CA 1
ATOM 925 C C . GLU A 1 108 ? 9.838 14.371 37.947 1.00 56.09 108 GLU A C 1
ATOM 927 O O . GLU A 1 108 ? 10.068 13.387 38.658 1.00 56.09 108 GLU A O 1
ATOM 932 N N . ASN A 1 109 ? 10.597 14.631 36.874 1.00 56.09 109 ASN A N 1
ATOM 933 C CA . ASN A 1 109 ? 11.744 13.799 36.496 1.00 56.09 109 ASN A CA 1
ATOM 934 C C . ASN A 1 109 ? 12.896 13.872 37.510 1.00 56.09 109 ASN A C 1
ATOM 936 O O . ASN A 1 109 ? 13.530 12.847 37.781 1.00 56.09 109 ASN A O 1
ATOM 940 N N . LYS A 1 110 ? 13.160 15.045 38.108 1.00 59.66 110 LYS A N 1
ATOM 941 C CA . LYS A 1 110 ? 14.128 15.173 39.213 1.00 59.66 110 LYS A CA 1
ATOM 942 C C . LYS A 1 110 ? 13.676 14.356 40.427 1.00 59.66 110 LYS A C 1
ATOM 944 O O . LYS A 1 110 ? 14.465 13.568 40.949 1.00 59.66 110 LYS A O 1
ATOM 949 N N . ARG A 1 111 ? 12.397 14.452 40.813 1.00 59.22 111 ARG A N 1
ATOM 950 C CA . ARG A 1 111 ? 11.808 13.682 41.926 1.00 59.22 111 ARG A CA 1
ATOM 951 C C . ARG A 1 111 ? 11.861 12.167 41.674 1.00 59.22 111 ARG A C 1
ATOM 953 O O . ARG A 1 111 ? 12.208 11.408 42.578 1.00 59.22 111 ARG A O 1
ATOM 960 N N . LYS A 1 112 ? 11.588 11.707 40.443 1.00 59.31 112 LYS A N 1
ATOM 961 C CA . LYS A 1 112 ? 11.694 10.285 40.045 1.00 59.31 112 LYS A CA 1
ATOM 962 C C . LYS A 1 112 ? 13.136 9.768 40.101 1.00 59.31 112 LYS A C 1
ATOM 964 O O . LYS A 1 112 ? 13.362 8.672 40.615 1.00 59.31 112 LYS A O 1
ATOM 969 N N . LYS A 1 113 ? 14.118 10.558 39.643 1.00 56.06 113 LYS A N 1
ATOM 970 C CA . LYS A 1 113 ? 15.548 10.220 39.776 1.00 56.06 113 LYS A CA 1
ATOM 971 C C . LYS A 1 113 ? 15.970 10.101 41.242 1.00 56.06 113 LYS A C 1
ATOM 973 O O . LYS A 1 113 ? 16.626 9.124 41.592 1.00 56.06 113 LYS A O 1
ATOM 978 N N . PHE A 1 114 ? 15.548 11.036 42.095 1.00 53.19 114 PHE A N 1
ATOM 979 C CA . PHE A 1 114 ? 15.876 11.017 43.524 1.00 53.19 114 PHE A CA 1
ATOM 980 C C . PHE A 1 114 ? 15.314 9.772 44.228 1.00 53.19 114 PHE A C 1
ATOM 982 O O . PHE A 1 114 ? 16.064 9.045 44.875 1.00 53.19 114 PHE A O 1
ATOM 989 N N . LYS A 1 115 ? 14.032 9.448 43.997 1.00 58.88 115 LYS A N 1
ATOM 990 C CA . LYS A 1 115 ? 13.379 8.244 44.547 1.00 58.88 115 LYS A CA 1
ATOM 991 C C . LYS A 1 115 ? 14.045 6.938 44.096 1.00 58.88 115 LYS A C 1
ATOM 993 O O . LYS A 1 115 ? 14.122 5.990 44.875 1.00 58.88 115 LYS A O 1
ATOM 998 N N . ASN A 1 116 ? 14.527 6.864 42.852 1.00 56.06 116 ASN A N 1
ATOM 999 C CA . ASN A 1 116 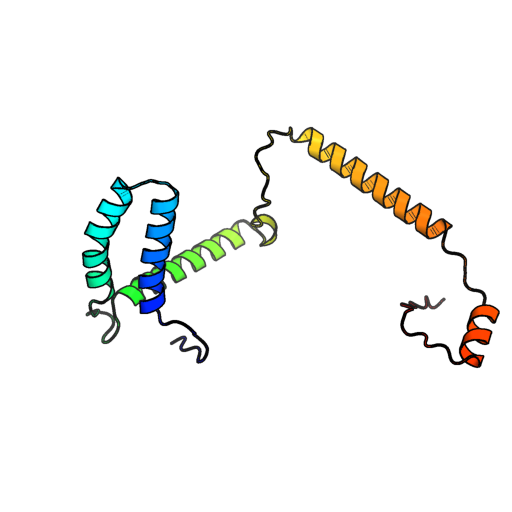? 15.258 5.687 42.373 1.00 56.06 116 ASN A CA 1
ATOM 1000 C C . ASN A 1 116 ? 16.634 5.555 43.033 1.00 56.06 116 ASN A C 1
ATOM 1002 O O . ASN A 1 116 ? 16.997 4.452 43.432 1.00 56.06 116 ASN A O 1
ATOM 1006 N N . ASN A 1 117 ? 17.359 6.661 43.211 1.00 58.41 117 ASN A N 1
ATOM 1007 C CA . ASN A 1 117 ? 18.658 6.646 43.885 1.00 58.41 117 ASN A CA 1
ATOM 1008 C C . ASN A 1 117 ? 18.533 6.216 45.354 1.00 58.41 117 ASN A C 1
ATOM 1010 O O . ASN A 1 117 ? 19.337 5.437 45.854 1.00 58.41 117 ASN A O 1
ATOM 1014 N N . GLU A 1 118 ? 17.478 6.662 46.031 1.00 62.50 118 GLU A N 1
ATOM 1015 C CA . GLU A 1 118 ? 17.178 6.267 47.408 1.00 62.50 118 GLU A CA 1
ATOM 1016 C C . GLU A 1 118 ? 16.817 4.777 47.524 1.00 62.50 118 GLU A C 1
ATOM 1018 O O . GLU A 1 118 ? 17.260 4.092 48.445 1.00 62.50 118 GLU A O 1
ATOM 1023 N N . LYS A 1 119 ? 16.060 4.241 46.554 1.00 61.16 119 LYS A N 1
ATOM 1024 C CA . LYS A 1 119 ? 15.769 2.801 46.462 1.00 61.16 119 LYS A CA 1
ATOM 1025 C C . LYS A 1 119 ? 17.024 1.969 46.198 1.00 61.16 119 LYS A C 1
ATOM 1027 O O . LYS A 1 119 ? 17.126 0.880 46.754 1.00 61.16 119 LYS A O 1
ATOM 1032 N N . ILE A 1 120 ? 17.957 2.452 45.375 1.00 59.53 120 ILE A N 1
ATOM 1033 C CA . ILE A 1 120 ? 19.239 1.774 45.118 1.00 59.53 120 ILE A CA 1
ATOM 1034 C C . ILE A 1 120 ? 20.080 1.751 46.394 1.00 59.53 120 ILE A C 1
ATOM 1036 O O . ILE A 1 120 ? 20.463 0.669 46.826 1.00 59.53 120 ILE A O 1
ATOM 1040 N N . LYS A 1 121 ? 20.240 2.894 47.074 1.00 57.75 121 LYS A N 1
ATOM 1041 C CA . LYS A 1 121 ? 20.941 2.956 48.366 1.00 57.75 121 LYS A CA 1
ATOM 1042 C C . LYS A 1 121 ? 20.326 2.009 49.399 1.00 57.75 121 LYS A C 1
ATOM 1044 O O . LYS A 1 121 ? 21.037 1.227 50.014 1.00 57.75 121 LYS A O 1
ATOM 1049 N N . LYS A 1 122 ? 18.994 1.995 49.553 1.00 58.94 122 LYS A N 1
ATOM 1050 C CA . LYS A 1 122 ? 18.306 1.059 50.468 1.00 58.94 122 LYS A CA 1
ATOM 1051 C C . LYS A 1 122 ? 18.522 -0.412 50.098 1.00 58.94 122 LYS A C 1
ATOM 1053 O O . LYS A 1 122 ? 18.537 -1.254 50.988 1.00 58.94 122 LYS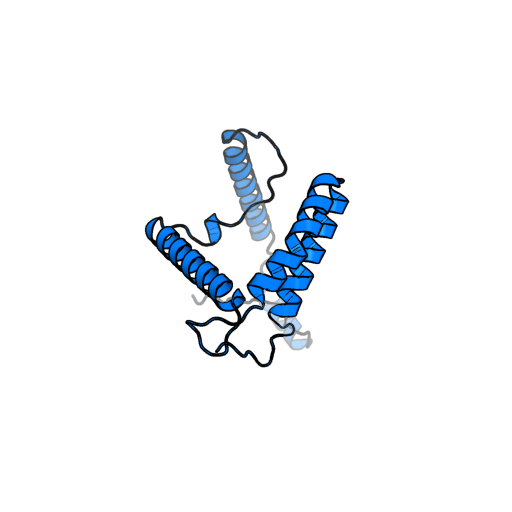 A O 1
ATOM 1058 N N . ARG A 1 123 ? 18.678 -0.741 48.809 1.00 57.88 123 ARG A N 1
ATOM 1059 C CA . ARG A 1 123 ? 19.047 -2.100 48.380 1.00 57.88 123 ARG A CA 1
ATOM 1060 C C . ARG A 1 123 ? 20.486 -2.413 48.766 1.00 57.88 123 ARG A C 1
ATOM 1062 O O . ARG A 1 123 ? 20.694 -3.468 49.340 1.00 57.88 123 ARG A O 1
ATOM 1069 N N . GLU A 1 124 ? 21.428 -1.503 48.528 1.00 57.97 124 GLU A N 1
ATOM 1070 C CA . GLU A 1 124 ? 22.843 -1.674 48.888 1.00 57.97 124 GLU A CA 1
ATOM 1071 C C . GLU A 1 124 ? 23.039 -1.905 50.393 1.00 57.97 124 GLU A C 1
ATOM 1073 O O . GLU A 1 124 ? 23.707 -2.864 50.769 1.00 57.97 124 GLU A O 1
ATOM 1078 N N . TYR A 1 125 ? 22.375 -1.126 51.257 1.00 59.22 125 TYR A N 1
ATOM 1079 C CA . TYR A 1 125 ? 22.425 -1.327 52.716 1.00 59.22 125 TYR A CA 1
ATOM 1080 C C . TYR A 1 125 ? 21.767 -2.638 53.188 1.00 59.22 125 TYR A C 1
ATOM 1082 O O . TYR A 1 125 ? 22.091 -3.131 54.265 1.00 59.22 125 TYR A O 1
ATOM 1090 N N . ASN A 1 126 ? 20.861 -3.221 52.394 1.00 58.88 126 ASN A N 1
ATOM 1091 C CA . ASN A 1 126 ? 20.169 -4.474 52.718 1.00 58.88 126 ASN A CA 1
ATOM 1092 C C . ASN A 1 126 ? 20.842 -5.727 52.124 1.00 58.88 126 ASN A C 1
ATOM 1094 O O . ASN A 1 126 ? 20.377 -6.842 52.383 1.00 58.88 126 ASN A O 1
ATOM 1098 N N . ILE A 1 127 ? 21.925 -5.587 51.348 1.00 55.41 127 ILE A N 1
ATOM 1099 C CA . ILE A 1 127 ? 22.714 -6.736 50.885 1.00 55.41 127 ILE A CA 1
ATOM 1100 C C . ILE A 1 127 ? 23.546 -7.237 52.069 1.00 55.41 127 ILE A C 1
ATOM 1102 O O . ILE A 1 127 ? 24.595 -6.688 52.396 1.00 55.41 127 ILE A O 1
ATOM 1106 N N . LYS A 1 128 ? 23.082 -8.305 52.726 1.00 58.78 128 LYS A N 1
ATOM 1107 C CA . LYS A 1 128 ? 23.900 -9.023 53.711 1.00 58.78 128 LYS A CA 1
ATOM 1108 C C . LYS A 1 128 ? 25.047 -9.728 52.970 1.00 58.78 128 LYS A C 1
ATOM 1110 O O . LYS A 1 128 ? 24.752 -10.505 52.056 1.00 58.78 128 LYS A O 1
ATOM 1115 N N . PRO A 1 129 ? 26.322 -9.508 53.335 1.00 56.34 129 PRO A N 1
ATOM 1116 C CA . PRO A 1 129 ? 27.431 -10.220 52.716 1.00 56.34 129 PRO A CA 1
ATOM 1117 C C . PRO A 1 129 ? 27.278 -11.723 52.970 1.00 56.34 129 PRO A C 1
ATOM 1119 O O . PRO A 1 129 ? 26.997 -12.159 54.089 1.00 56.34 129 PRO A O 1
ATOM 1122 N N . VAL A 1 130 ? 27.425 -12.525 51.918 1.00 57.25 130 VAL A N 1
ATOM 1123 C CA . VAL A 1 130 ? 27.466 -13.982 52.057 1.00 57.25 130 VAL A CA 1
ATOM 1124 C C . VAL A 1 130 ? 28.862 -14.353 52.546 1.00 57.2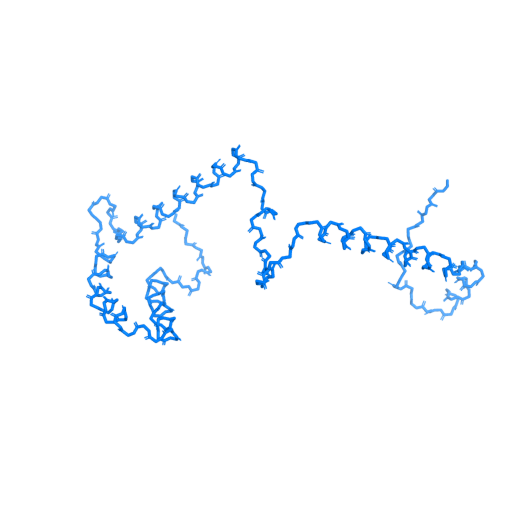5 130 VAL A C 1
ATOM 1126 O O . VAL A 1 130 ? 29.853 -14.056 51.884 1.00 57.25 130 VAL A O 1
ATOM 1129 N N . THR A 1 131 ? 28.947 -14.971 53.722 1.00 59.66 131 THR A N 1
ATOM 1130 C CA . THR A 1 131 ? 30.214 -15.429 54.298 1.00 59.66 131 THR A CA 1
ATOM 1131 C C . THR A 1 131 ? 30.728 -16.678 53.584 1.00 59.66 131 THR A C 1
ATOM 1133 O O . THR A 1 131 ? 29.944 -17.491 53.087 1.00 59.66 131 THR A O 1
ATOM 1136 N N . LYS A 1 132 ? 32.057 -16.839 53.551 1.00 57.47 132 LYS A N 1
ATOM 1137 C CA . LYS A 1 132 ? 32.763 -17.940 52.874 1.00 57.47 132 LYS A CA 1
ATOM 1138 C C . LYS A 1 132 ? 32.216 -19.319 53.274 1.00 57.47 132 LYS A C 1
ATOM 1140 O O . LYS A 1 132 ? 31.950 -20.142 52.403 1.00 57.47 132 LYS A O 1
ATOM 1145 N N . ASP A 1 133 ? 31.926 -19.523 54.555 1.00 56.88 133 ASP A N 1
ATOM 1146 C CA . ASP A 1 133 ? 31.411 -20.797 55.078 1.00 56.88 133 ASP A CA 1
ATOM 1147 C C . ASP A 1 133 ? 30.020 -21.136 54.528 1.00 56.88 133 ASP A C 1
ATOM 1149 O O . ASP A 1 133 ? 29.711 -22.283 54.217 1.00 56.88 133 ASP A O 1
ATOM 1153 N N . LYS A 1 134 ? 29.188 -20.112 54.303 1.00 60.88 134 LYS A N 1
ATOM 1154 C CA . LYS A 1 134 ? 27.832 -20.264 53.763 1.00 60.88 134 LYS A CA 1
ATOM 1155 C C . LYS A 1 134 ? 27.828 -20.634 52.276 1.00 60.88 134 LYS A C 1
ATOM 1157 O O . LYS A 1 134 ? 26.850 -21.203 51.792 1.00 60.88 134 LYS A O 1
ATOM 1162 N N . ILE A 1 135 ? 28.910 -20.305 51.567 1.00 63.28 135 ILE A N 1
ATOM 1163 C CA . ILE A 1 135 ? 29.166 -20.725 50.185 1.00 63.28 135 ILE A CA 1
ATOM 1164 C C . ILE A 1 135 ? 29.644 -22.181 50.182 1.00 63.28 135 ILE A C 1
ATOM 1166 O O . ILE A 1 135 ? 29.080 -22.999 49.458 1.00 63.28 135 ILE A O 1
ATOM 1170 N N . ILE A 1 136 ? 30.617 -22.515 51.038 1.00 60.00 136 ILE A N 1
ATOM 1171 C CA . ILE A 1 136 ? 31.213 -23.857 51.128 1.00 60.00 136 ILE A CA 1
ATOM 1172 C C . ILE A 1 136 ? 30.153 -24.919 51.457 1.00 60.00 136 ILE A C 1
ATOM 1174 O O . ILE A 1 136 ? 30.052 -25.900 50.723 1.00 60.00 136 ILE A O 1
ATOM 1178 N N . CYS A 1 137 ? 29.291 -24.689 52.458 1.00 56.84 137 CYS A N 1
ATOM 1179 C CA . CYS A 1 137 ? 28.248 -25.656 52.831 1.00 56.84 137 CYS A CA 1
ATOM 1180 C C . CYS A 1 137 ? 27.250 -25.965 51.697 1.00 56.84 137 CYS A C 1
ATOM 1182 O O . CYS A 1 137 ? 26.657 -27.038 51.669 1.00 56.84 137 CYS A O 1
ATOM 1184 N N . ARG A 1 138 ? 27.040 -25.053 50.736 1.00 55.38 138 ARG A N 1
ATOM 1185 C CA . ARG A 1 138 ? 26.105 -25.291 49.618 1.00 55.38 138 ARG A CA 1
ATOM 1186 C C . ARG A 1 138 ? 26.719 -26.087 48.472 1.00 55.38 138 ARG A C 1
ATOM 1188 O O . ARG A 1 138 ? 25.983 -26.814 47.809 1.00 55.38 138 ARG A O 1
ATOM 1195 N N . PHE A 1 139 ? 28.032 -25.976 48.264 1.00 57.50 139 PHE A N 1
ATOM 1196 C CA . PHE A 1 139 ? 28.758 -26.818 47.308 1.00 57.50 139 PHE A CA 1
ATOM 1197 C C . PHE A 1 139 ? 28.810 -28.272 47.777 1.00 57.50 139 PHE A C 1
ATOM 1199 O O . PHE A 1 139 ? 28.643 -29.177 46.965 1.00 57.50 139 PHE A O 1
ATOM 1206 N N . THR A 1 140 ? 28.962 -28.499 49.083 1.00 59.97 140 THR A N 1
ATOM 1207 C CA . THR A 1 140 ? 28.929 -29.849 49.664 1.00 59.97 140 THR A CA 1
ATOM 1208 C C . THR A 1 140 ? 27.531 -30.473 49.645 1.00 59.97 140 THR A C 1
ATOM 1210 O O . THR A 1 140 ? 27.412 -31.689 49.581 1.00 59.97 140 THR A O 1
ATOM 1213 N N . GLU A 1 141 ? 26.468 -29.660 49.654 1.00 57.81 141 GLU A N 1
ATOM 1214 C CA . GLU A 1 141 ? 25.066 -30.114 49.619 1.00 57.81 141 GLU A CA 1
ATOM 1215 C C . GLU A 1 141 ? 24.468 -30.241 48.199 1.00 57.81 141 GLU A C 1
ATOM 1217 O O . GLU A 1 141 ? 23.277 -30.520 48.062 1.00 57.81 141 GLU A O 1
ATOM 1222 N N . GLY A 1 142 ? 25.250 -30.021 47.134 1.00 56.31 142 GLY A N 1
ATOM 1223 C CA . GLY A 1 142 ? 24.811 -30.263 45.751 1.00 56.31 142 GLY A CA 1
ATOM 1224 C C . GLY A 1 142 ? 23.646 -29.391 45.251 1.00 56.31 142 GLY A C 1
ATOM 1225 O O . GLY A 1 142 ? 22.910 -29.810 44.359 1.00 56.31 142 GLY A O 1
ATOM 1226 N N . LYS A 1 143 ? 23.438 -28.185 45.803 1.00 58.41 143 LYS A N 1
ATOM 1227 C CA . LYS A 1 143 ? 22.361 -27.272 45.360 1.00 58.41 143 LYS A CA 1
ATOM 1228 C C . LYS A 1 143 ? 22.823 -26.377 44.197 1.00 58.41 143 LYS A C 1
ATOM 1230 O O . LYS A 1 143 ? 23.862 -25.729 44.287 1.00 58.41 143 LYS A O 1
ATOM 1235 N N . ASP A 1 144 ? 22.018 -26.319 43.132 1.00 56.88 144 ASP A N 1
ATOM 1236 C CA . ASP A 1 144 ? 22.321 -25.680 41.836 1.00 56.88 144 ASP A CA 1
ATOM 1237 C C . ASP A 1 144 ? 22.524 -24.144 41.958 1.00 56.88 144 ASP A C 1
ATOM 1239 O O . ASP A 1 144 ? 21.679 -23.427 42.500 1.00 56.88 144 ASP A O 1
ATOM 1243 N N . THR A 1 145 ? 23.648 -23.614 41.456 1.00 58.47 145 THR A N 1
ATOM 1244 C CA . THR A 1 145 ? 24.099 -22.210 41.635 1.00 58.47 145 THR A CA 1
ATOM 1245 C C . THR A 1 145 ? 23.833 -21.305 40.425 1.00 58.47 145 THR A C 1
ATOM 1247 O O . THR A 1 145 ? 24.455 -20.256 40.267 1.00 58.47 145 THR A O 1
ATOM 1250 N N . LYS A 1 146 ? 22.865 -21.650 39.572 1.00 55.75 146 LYS A N 1
ATOM 1251 C CA . LYS A 1 146 ? 22.588 -20.936 38.308 1.00 55.75 146 LYS A CA 1
ATOM 1252 C C . LYS A 1 146 ? 22.069 -19.495 38.446 1.00 55.75 146 LYS A C 1
ATOM 1254 O O . LYS A 1 146 ? 21.993 -18.792 37.445 1.00 55.75 146 LYS A O 1
ATOM 1259 N N . SER A 1 147 ? 21.702 -19.026 39.642 1.00 48.50 147 SER A N 1
ATOM 1260 C CA . SER A 1 147 ? 21.059 -17.710 39.819 1.00 48.50 147 SER A CA 1
ATOM 1261 C C . SER A 1 147 ? 22.001 -16.555 40.187 1.00 48.50 147 SER A C 1
ATOM 1263 O O . SER A 1 147 ? 21.514 -15.483 40.551 1.00 48.50 147 SER A O 1
ATOM 1265 N N . TRP A 1 148 ? 23.321 -16.745 40.174 1.00 51.31 148 TRP A N 1
ATOM 1266 C CA . TRP A 1 148 ? 24.251 -15.721 40.654 1.00 51.31 148 TRP A CA 1
ATOM 1267 C C . TRP A 1 148 ? 25.055 -15.093 39.510 1.00 51.31 148 TRP A C 1
ATOM 1269 O O . TRP A 1 148 ? 25.977 -15.700 38.976 1.00 51.31 148 TRP A O 1
ATOM 1279 N N . ASN A 1 149 ? 24.755 -13.829 39.192 1.00 54.69 149 ASN A N 1
ATOM 1280 C CA . ASN A 1 149 ? 25.669 -12.955 38.452 1.00 54.69 149 ASN A CA 1
ATOM 1281 C C . ASN A 1 149 ? 26.803 -12.52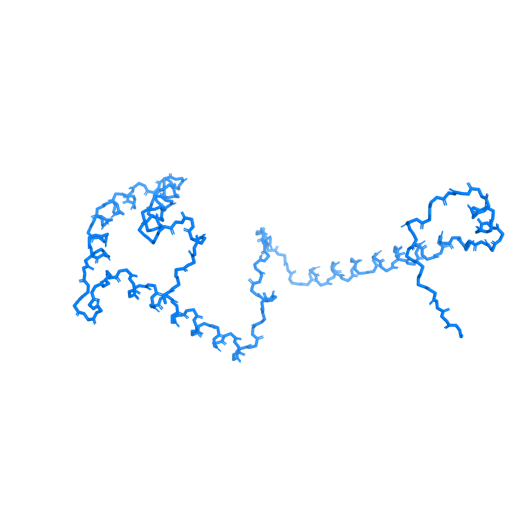8 39.398 1.00 54.69 149 ASN A C 1
ATOM 1283 O O . ASN A 1 149 ? 26.752 -11.457 40.005 1.00 54.69 149 ASN A O 1
ATOM 1287 N N . LEU A 1 150 ? 27.798 -13.396 39.583 1.00 50.12 150 LEU A N 1
ATOM 1288 C CA . LEU A 1 150 ? 29.012 -13.081 40.335 1.00 50.12 150 LEU A CA 1
ATOM 1289 C C . LEU A 1 150 ? 29.996 -12.359 39.416 1.00 50.12 150 LEU A C 1
ATOM 1291 O O . LEU A 1 150 ? 30.803 -12.986 38.737 1.00 50.12 150 LEU A O 1
ATOM 1295 N N . THR A 1 151 ? 29.965 -11.030 39.406 1.00 41.94 151 THR A N 1
ATOM 1296 C CA . THR A 1 151 ? 31.116 -10.256 38.936 1.00 41.94 151 THR A CA 1
ATOM 1297 C C . THR A 1 151 ? 32.150 -10.250 40.060 1.00 41.94 151 THR A C 1
ATOM 1299 O O . THR A 1 151 ? 32.031 -9.488 41.019 1.00 41.94 151 THR A O 1
ATOM 1302 N N . MET A 1 152 ? 33.157 -11.124 39.979 1.00 42.94 152 MET A N 1
ATOM 1303 C CA . MET A 1 152 ? 34.335 -11.005 40.841 1.00 42.94 152 MET A CA 1
ATOM 1304 C C . MET A 1 152 ? 35.056 -9.701 40.494 1.00 42.94 152 MET A C 1
ATOM 1306 O O . MET A 1 152 ? 35.525 -9.525 39.372 1.00 42.94 152 MET A O 1
ATOM 1310 N N . LYS A 1 153 ? 35.152 -8.781 41.457 1.00 37.38 153 LYS A N 1
ATOM 1311 C CA . LYS A 1 153 ? 36.156 -7.719 41.392 1.00 37.38 153 LYS A CA 1
ATOM 1312 C C . LYS A 1 153 ? 37.490 -8.338 41.792 1.00 37.38 153 LYS A C 1
ATOM 1314 O O . LYS A 1 153 ? 37.639 -8.766 42.933 1.00 37.38 153 LYS A O 1
ATOM 1319 N N . LEU A 1 154 ? 38.410 -8.414 40.838 1.00 34.03 154 LEU A N 1
ATOM 1320 C CA . LEU A 1 154 ? 39.817 -8.677 41.116 1.00 34.03 154 LEU A CA 1
ATOM 1321 C C . LEU A 1 154 ? 40.369 -7.452 41.859 1.00 34.03 154 LEU A C 1
ATOM 1323 O O . LEU A 1 154 ? 40.167 -6.324 41.403 1.00 34.03 154 LEU A O 1
ATOM 1327 N N . VAL A 1 155 ? 40.958 -7.691 43.031 1.00 39.03 155 VAL A N 1
ATOM 1328 C CA . VAL A 1 155 ? 41.825 -6.735 43.736 1.00 39.03 155 VAL A CA 1
ATOM 1329 C C . VAL A 1 155 ? 43.213 -6.850 43.130 1.00 39.03 155 VAL A C 1
ATOM 1331 O O . VAL A 1 155 ? 43.618 -8.008 42.878 1.00 39.03 155 VAL A O 1
#

Mean predicted aligned error: 19.39 Å

Solvent-accessible surface area (backbone atoms only — not comparable to full-atom values): 9632 Å² total; per-residue (Å²): 129,96,75,56,98,76,60,90,64,54,72,65,58,51,52,55,48,54,50,51,59,48,48,53,52,37,56,77,67,68,40,62,71,58,47,54,54,44,61,71,41,46,61,60,52,53,53,57,34,65,35,71,34,84,89,47,78,93,38,42,39,49,56,56,54,53,51,51,52,50,53,50,53,51,51,50,53,54,51,33,59,76,70,65,61,49,80,76,76,70,59,80,72,88,69,72,93,63,98,65,63,75,65,60,58,56,53,50,51,51,53,51,52,50,56,49,52,52,51,49,52,56,49,60,78,65,59,74,82,83,52,71,67,69,54,50,58,39,67,77,66,72,61,87,72,86,88,65,90,76,79,78,79,82,130

Radius of gyration: 30.25 Å; Cα contacts (8 Å, |Δi|>4): 35; chains: 1; bounding box: 62×53×78 Å